Protein AF-A0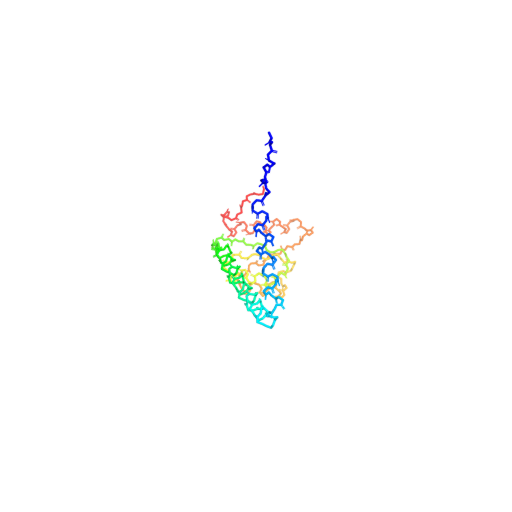A9J6GXZ2-F1 (afdb_monomer)

pLDDT: mean 80.58, std 13.67, range [42.28, 94.88]

Secondary structure (DSSP, 8-state):
-PPP-----HHHHHHHHHHHHHHHHHHHSHHHHHHHHHHHHHHHHHHHHHHHHHHHHHHH------TT-EEEEES--HHHHHHHHHTT-EEEEEES-TTSHHHHHHHHTT-EEEE--TT-HHHHHHHHHHHHHHTTTTT----

Organism: Haemaphysalis longicornis (NCBI:txid44386)

Nearest PDB structures (foldseek):
  5f5l-assembly1_A  TM=8.166E-01  e=3.024E-02  Micromonospora okii
  2exx-assembly1_B  TM=7.841E-01  e=3.024E-02  Homo sapiens
  3dxf-assembly1_A  TM=8.223E-01  e=5.897E-02  Homo sapiens
  2wmd-assembly1_A-2  TM=8.134E-01  e=8.802E-02  Homo sapiens
  3mmz-assembly1_D-2  TM=6.212E-01  e=2.562E-01  Streptomyces avermitilis MA-4680 = NBRC 14893

Foldseek 3Di:
DDDDPPPPDVVVVVVVVVVVVVVVVCVVDVVVVVVVVVVVVVVVVVVVVVVVVVVCCVVVVPPDPLVLAEDEAEDQPLVVQLVVVVVPHQYEYEDCDCPDPSNVSCVVSVHHYAHDDPVDPVSVVVSVVVVCVVSVVPHDDDD

Solvent-accessible surface area (backbone atoms only — not comparable to full-atom values): 8319 Å² total; per-residue (Å²): 138,81,77,80,83,84,79,72,58,66,67,62,54,48,53,52,50,52,52,50,52,51,51,54,55,44,67,76,38,52,72,61,47,50,51,52,48,54,52,50,52,51,52,51,51,52,52,48,53,53,50,50,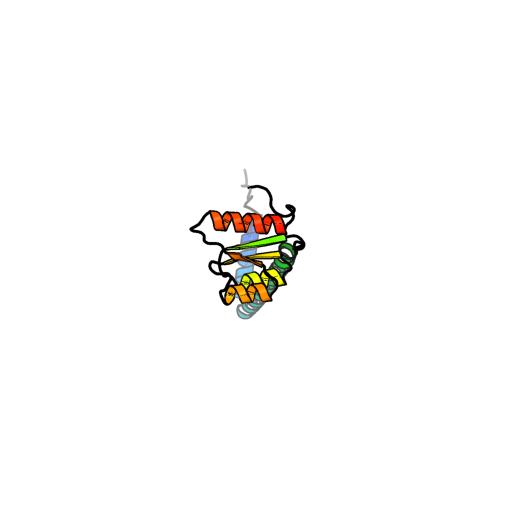52,50,50,47,48,62,69,67,54,67,75,68,81,37,76,88,42,71,48,78,40,84,52,90,48,60,70,56,51,51,52,43,40,75,68,51,34,47,45,36,37,34,28,79,49,58,84,36,71,70,35,47,55,40,41,77,70,76,29,49,63,34,56,34,44,96,89,40,68,66,35,48,50,53,43,49,52,52,51,42,61,76,47,72,62,78,69,61,81,83,131

InterPro domains:
  IPR036291 NAD(P)-binding domain superfamily [SSF51735] (64-136)

Sequence (143 aa):
MDTPKQQANSPMAAFVLISLCTFLITAVIPPLTFAISVVGHLAFSIMIGFSIKRQLAASFGRRLSVTGKAVFITGLGNAMALALRQKGFTVFAGCLDVSSEGARNLMSNGITALHVDYLKHETIVDAYDTIRHKLNGNGMSEP

Structure (mmCIF, N/CA/C/O backbone):
data_AF-A0A9J6GXZ2-F1
#
_entry.id   AF-A0A9J6GXZ2-F1
#
loop_
_atom_site.group_PDB
_atom_site.id
_atom_site.type_symbol
_atom_site.label_atom_id
_atom_site.label_alt_id
_atom_site.label_comp_id
_atom_site.label_asym_id
_atom_site.label_entity_id
_atom_site.label_seq_id
_atom_site.pdbx_PDB_ins_code
_atom_site.Cartn_x
_atom_site.Cartn_y
_atom_site.Cartn_z
_atom_site.occupancy
_atom_site.B_iso_or_equiv
_atom_site.auth_seq_id
_atom_site.auth_comp_id
_atom_site.auth_asym_id
_atom_site.auth_atom_id
_atom_site.pdbx_PDB_model_num
ATOM 1 N N . MET A 1 1 ? -5.912 34.252 -77.121 1.00 42.56 1 MET A N 1
ATOM 2 C CA . MET A 1 1 ? -5.186 33.009 -77.463 1.00 42.56 1 MET A CA 1
ATOM 3 C C . MET A 1 1 ? -4.498 32.589 -76.182 1.00 42.56 1 MET A C 1
ATOM 5 O O . MET A 1 1 ? -3.362 32.958 -75.922 1.00 42.56 1 MET A O 1
ATOM 9 N N . ASP A 1 2 ? -5.304 31.995 -75.309 1.00 42.28 2 ASP A N 1
ATOM 10 C CA . ASP A 1 2 ? -4.999 31.755 -73.906 1.00 42.28 2 ASP A CA 1
ATOM 11 C C . ASP A 1 2 ? -4.219 30.453 -73.762 1.00 42.28 2 ASP A C 1
ATOM 13 O O . ASP A 1 2 ? -4.717 29.374 -74.084 1.00 42.28 2 ASP A O 1
ATOM 17 N N . THR A 1 3 ? -2.983 30.551 -73.285 1.00 46.69 3 THR A N 1
ATOM 18 C CA . THR A 1 3 ? -2.238 29.396 -72.795 1.00 46.69 3 THR A CA 1
ATOM 19 C C . THR A 1 3 ? -2.751 29.046 -71.393 1.00 46.69 3 THR A C 1
ATOM 21 O O . THR A 1 3 ? -2.855 29.928 -70.534 1.00 46.69 3 THR A O 1
ATOM 24 N N . PRO A 1 4 ? -3.123 27.782 -71.124 1.00 48.69 4 PRO A N 1
ATOM 25 C CA . PRO A 1 4 ? -3.693 27.408 -69.840 1.00 48.69 4 PRO A CA 1
ATOM 26 C C . PRO A 1 4 ? -2.647 27.536 -68.730 1.00 48.69 4 PRO A C 1
ATOM 28 O O . PRO A 1 4 ? -1.534 27.019 -68.819 1.00 48.69 4 PRO A O 1
ATOM 31 N N . LYS A 1 5 ? -3.042 28.231 -67.659 1.00 46.38 5 LYS A N 1
ATOM 32 C CA . LYS A 1 5 ? -2.305 28.353 -66.401 1.00 46.38 5 LYS A CA 1
ATOM 33 C C . LYS A 1 5 ? -2.024 26.962 -65.836 1.00 46.38 5 LYS A C 1
ATOM 35 O O . LYS A 1 5 ? -2.898 26.337 -65.240 1.00 46.38 5 LYS A O 1
ATOM 40 N N . GLN A 1 6 ? -0.786 26.501 -65.976 1.00 53.41 6 GLN A N 1
ATOM 41 C CA . GLN A 1 6 ? -0.272 25.317 -65.295 1.00 53.41 6 GLN A CA 1
ATOM 42 C C . GLN A 1 6 ? -0.000 25.652 -63.822 1.00 53.41 6 GLN A C 1
ATOM 44 O O . GLN A 1 6 ? 1.136 25.721 -63.367 1.00 53.41 6 GLN A O 1
ATOM 49 N N . GLN A 1 7 ? -1.071 25.895 -63.068 1.00 53.09 7 GLN A N 1
ATOM 50 C CA . GLN A 1 7 ? -1.042 26.000 -61.613 1.00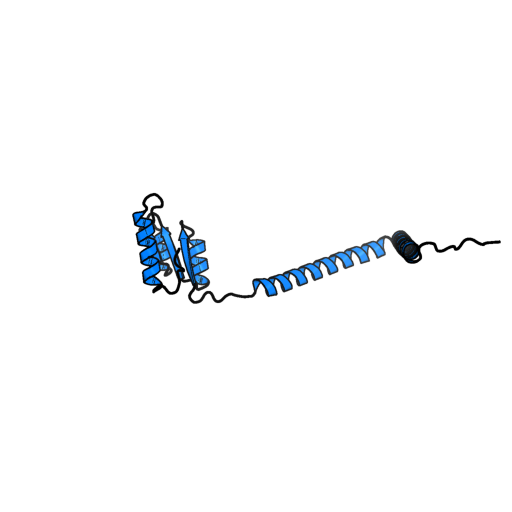 53.09 7 GLN A CA 1
ATOM 51 C C . GLN A 1 7 ? -1.376 24.624 -61.032 1.00 53.09 7 GLN A C 1
ATOM 53 O O . GLN A 1 7 ? -2.445 24.395 -60.476 1.00 53.09 7 GLN A O 1
ATOM 58 N N . ALA A 1 8 ? -0.463 23.676 -61.235 1.00 53.75 8 ALA A N 1
ATOM 59 C CA . ALA A 1 8 ? -0.544 22.344 -60.655 1.00 53.75 8 ALA A CA 1
ATOM 60 C C . ALA A 1 8 ? 0.181 22.345 -59.301 1.00 53.75 8 ALA A C 1
ATOM 62 O O . ALA A 1 8 ? 1.402 22.256 -59.246 1.00 53.75 8 ALA A O 1
ATOM 63 N N . ASN A 1 9 ? -0.584 22.486 -58.218 1.00 59.25 9 ASN A N 1
ATOM 64 C CA . ASN A 1 9 ? -0.322 21.953 -56.874 1.00 59.25 9 ASN A CA 1
ATOM 65 C C . ASN A 1 9 ? 1.163 21.794 -56.469 1.00 59.25 9 ASN A C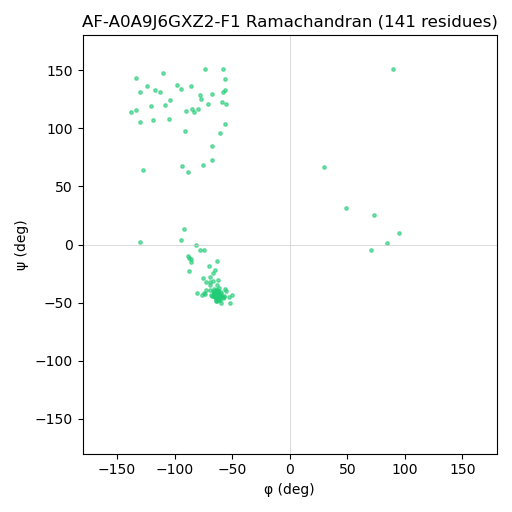 1
ATOM 67 O O . ASN A 1 9 ? 1.636 20.682 -56.221 1.00 59.25 9 ASN A O 1
ATOM 71 N N . SER A 1 10 ? 1.878 22.911 -56.333 1.00 66.75 10 SER A N 1
ATOM 72 C CA . SER A 1 10 ? 3.299 22.983 -55.963 1.00 66.75 10 SER A CA 1
ATOM 73 C C . SER A 1 10 ? 3.698 22.165 -54.718 1.00 66.75 10 SER A C 1
ATOM 75 O O . SER A 1 10 ? 4.716 21.474 -54.782 1.00 66.75 10 SER A O 1
ATOM 77 N N . PRO A 1 11 ? 2.941 22.165 -53.595 1.00 73.25 11 PRO A N 1
ATOM 78 C CA . PRO A 1 11 ? 3.334 21.390 -52.417 1.00 73.25 11 PRO A CA 1
ATOM 79 C C . PRO A 1 11 ? 3.129 19.885 -52.618 1.00 73.25 11 PRO A C 1
ATOM 81 O O . PRO A 1 11 ? 3.988 19.100 -52.236 1.00 73.25 11 PRO A O 1
ATOM 84 N N . MET A 1 12 ? 2.039 19.470 -53.273 1.00 76.06 12 MET A N 1
ATOM 85 C CA . MET A 1 12 ? 1.758 18.049 -53.517 1.00 76.06 12 MET A CA 1
ATOM 86 C C . MET A 1 12 ? 2.799 17.432 -54.453 1.00 76.06 12 MET A C 1
ATOM 88 O O . MET A 1 12 ? 3.296 16.343 -54.180 1.00 76.06 12 MET A O 1
ATOM 92 N N . ALA A 1 13 ? 3.190 18.149 -55.511 1.00 80.81 13 ALA A N 1
ATOM 93 C CA . ALA A 1 13 ? 4.253 17.707 -56.410 1.00 80.81 13 ALA A CA 1
ATOM 94 C C . ALA A 1 13 ? 5.605 17.588 -55.682 1.00 80.81 13 ALA A C 1
ATOM 96 O O . ALA A 1 13 ? 6.319 16.606 -55.876 1.00 80.81 13 ALA A O 1
ATOM 97 N N . ALA A 1 14 ? 5.929 18.535 -54.795 1.00 80.31 14 ALA A N 1
ATOM 98 C CA . ALA A 1 14 ? 7.148 18.484 -53.990 1.00 80.31 14 ALA A CA 1
ATOM 99 C C . ALA A 1 14 ? 7.157 17.293 -53.013 1.00 80.31 14 ALA A C 1
ATOM 101 O O . ALA A 1 14 ? 8.155 16.580 -52.944 1.00 80.31 14 ALA A O 1
ATOM 102 N N . PHE A 1 15 ? 6.052 17.019 -52.309 1.00 83.19 15 PHE A N 1
ATOM 103 C CA . PHE A 1 15 ? 5.948 15.856 -51.416 1.00 83.19 15 PHE A CA 1
ATOM 104 C C . PHE A 1 15 ? 6.092 14.530 -52.169 1.00 83.19 15 PHE A C 1
ATOM 106 O O . PHE A 1 15 ? 6.800 13.636 -51.703 1.00 83.19 15 PHE A O 1
ATOM 113 N N . VAL A 1 16 ? 5.468 14.415 -53.345 1.00 84.38 16 VAL A N 1
ATOM 114 C CA . VAL A 1 16 ? 5.567 13.214 -54.188 1.00 84.38 16 VAL A CA 1
ATOM 115 C C . VAL A 1 16 ? 6.997 13.022 -54.697 1.00 84.38 16 VAL A C 1
ATOM 117 O O . VAL A 1 16 ? 7.519 11.913 -54.618 1.00 84.38 16 VAL A O 1
ATOM 120 N N . LEU A 1 17 ? 7.666 14.090 -55.144 1.00 84.06 17 LEU A N 1
ATOM 121 C CA . LEU A 1 17 ? 9.063 14.030 -55.586 1.00 84.06 17 LEU A CA 1
ATOM 122 C C . LEU A 1 17 ? 10.019 13.672 -54.441 1.00 84.06 17 LEU A C 1
ATOM 124 O O . LEU A 1 17 ? 10.885 12.821 -54.621 1.00 84.06 17 LEU A O 1
ATOM 128 N N . ILE A 1 18 ? 9.844 14.259 -53.254 1.00 84.75 18 ILE A N 1
ATOM 129 C CA . ILE A 1 18 ? 10.664 13.942 -52.073 1.00 84.75 18 ILE A CA 1
ATOM 130 C C . ILE A 1 18 ? 10.460 12.480 -51.657 1.00 84.75 18 ILE A C 1
ATOM 132 O O . ILE A 1 18 ? 11.435 11.771 -51.407 1.00 84.75 18 ILE A O 1
ATOM 136 N N . SER A 1 19 ? 9.214 12.004 -51.626 1.00 80.00 19 SER A N 1
ATOM 137 C CA . SER A 1 19 ? 8.889 10.612 -51.300 1.00 80.00 19 SER A CA 1
ATOM 138 C C . SER A 1 19 ? 9.473 9.628 -52.321 1.00 80.00 19 SER A C 1
ATOM 140 O O . SER A 1 19 ? 10.099 8.646 -51.921 1.00 80.00 19 SER A O 1
ATOM 142 N N . LEU A 1 20 ? 9.363 9.926 -53.621 1.00 85.00 20 LEU A N 1
ATOM 143 C CA . LEU A 1 20 ? 9.917 9.103 -54.699 1.00 85.00 20 LEU A CA 1
ATOM 144 C C . LEU A 1 20 ? 11.451 9.065 -54.660 1.00 85.00 20 LEU A C 1
ATOM 146 O O . LEU A 1 20 ? 12.038 7.989 -54.748 1.00 85.00 20 LEU A O 1
ATOM 150 N N . CYS A 1 21 ? 12.109 10.211 -54.470 1.00 79.50 21 CYS A N 1
ATOM 151 C CA . CYS A 1 21 ? 13.564 10.281 -54.329 1.00 79.50 21 CYS A CA 1
ATOM 152 C C . CYS A 1 21 ? 14.045 9.501 -53.103 1.00 79.50 21 CYS A C 1
ATOM 154 O O . CYS A 1 21 ? 15.021 8.762 -53.191 1.00 79.50 21 CYS A O 1
ATOM 156 N N . THR A 1 22 ? 13.332 9.604 -51.981 1.00 75.56 22 THR A N 1
ATOM 157 C CA . THR A 1 22 ? 13.659 8.849 -50.765 1.00 75.56 22 THR A CA 1
ATOM 158 C C . THR A 1 22 ? 13.516 7.345 -51.012 1.00 75.56 22 THR A C 1
ATOM 160 O O . THR A 1 22 ? 14.423 6.593 -50.669 1.00 75.56 22 THR A O 1
ATOM 163 N N . PHE A 1 23 ? 12.446 6.917 -51.693 1.00 77.44 23 PHE A N 1
ATOM 164 C CA . PHE A 1 23 ? 12.209 5.517 -52.062 1.00 77.44 23 PHE A CA 1
ATOM 165 C C . PHE A 1 23 ? 13.297 4.956 -52.997 1.00 77.44 23 PHE A C 1
ATOM 167 O O . PHE A 1 23 ? 13.820 3.863 -52.769 1.00 77.44 23 PHE A O 1
ATOM 174 N N . LEU A 1 24 ? 13.699 5.721 -54.016 1.00 73.75 24 LEU A N 1
ATOM 175 C CA . LEU A 1 24 ? 14.760 5.327 -54.949 1.00 73.75 24 LEU A CA 1
ATOM 176 C C . LEU A 1 24 ? 16.134 5.253 -54.264 1.00 73.75 24 LEU A C 1
ATOM 178 O O . LEU A 1 24 ? 16.879 4.302 -54.492 1.00 73.75 24 LEU A O 1
ATOM 182 N N . ILE A 1 25 ? 16.450 6.194 -53.368 1.00 70.12 25 ILE A N 1
ATOM 183 C CA . ILE A 1 25 ? 17.687 6.170 -52.571 1.00 70.12 25 ILE A CA 1
ATOM 184 C C . ILE A 1 25 ? 17.700 4.954 -51.627 1.00 70.12 25 ILE A C 1
ATOM 186 O O . ILE A 1 25 ? 18.727 4.282 -51.503 1.00 70.12 25 ILE A O 1
ATOM 190 N N . THR A 1 26 ? 16.559 4.610 -51.016 1.00 64.38 26 THR A N 1
ATOM 191 C CA . THR A 1 26 ? 16.440 3.405 -50.175 1.00 64.38 26 THR A CA 1
ATOM 192 C C . THR A 1 26 ? 16.569 2.100 -50.961 1.00 64.38 26 THR A C 1
ATOM 194 O O . THR A 1 26 ? 17.112 1.130 -50.437 1.00 64.38 26 THR A O 1
ATOM 197 N N . ALA A 1 27 ? 16.142 2.076 -52.226 1.00 66.81 27 ALA A N 1
ATOM 198 C CA . ALA A 1 27 ? 16.221 0.892 -53.080 1.00 66.81 27 ALA A CA 1
ATOM 199 C C . ALA A 1 27 ? 17.645 0.599 -53.597 1.00 66.81 27 ALA A C 1
ATOM 201 O O . ALA A 1 27 ? 17.983 -0.560 -53.826 1.00 66.81 27 ALA A O 1
ATOM 202 N N . VAL A 1 28 ? 18.487 1.627 -53.766 1.00 72.38 28 VAL A N 1
ATOM 203 C CA . VAL A 1 28 ? 19.847 1.496 -54.332 1.00 72.38 28 VAL A CA 1
ATOM 204 C C . VAL A 1 28 ? 20.903 1.161 -53.271 1.00 72.38 28 VAL A C 1
ATOM 206 O O . VAL A 1 28 ? 21.924 0.558 -53.598 1.00 72.38 28 VAL A O 1
ATOM 209 N N . ILE A 1 29 ? 20.655 1.463 -51.987 1.00 70.44 29 ILE A N 1
ATOM 210 C CA . ILE A 1 29 ? 21.578 1.130 -50.883 1.00 70.44 29 ILE A CA 1
ATOM 211 C C . ILE A 1 29 ? 20.846 0.360 -49.759 1.00 70.44 29 ILE A C 1
ATOM 213 O O . ILE A 1 29 ? 20.741 0.855 -48.628 1.00 70.44 29 ILE A O 1
ATOM 217 N N . PRO A 1 30 ? 20.329 -0.859 -50.031 1.00 69.38 30 PRO A N 1
ATOM 218 C CA . PRO A 1 30 ? 19.486 -1.594 -49.086 1.00 69.38 30 PRO A CA 1
ATOM 219 C C . PRO A 1 30 ? 20.128 -1.863 -47.714 1.00 69.38 30 PRO A C 1
ATOM 221 O O . PRO A 1 30 ? 19.468 -1.616 -46.705 1.00 69.38 30 PRO A O 1
ATOM 224 N N . PRO A 1 31 ? 21.400 -2.310 -47.603 1.00 72.31 31 PRO A N 1
ATOM 225 C CA . PRO A 1 31 ? 21.953 -2.649 -46.292 1.00 72.31 31 PRO A CA 1
ATOM 226 C C . PRO A 1 31 ? 22.245 -1.405 -45.439 1.00 72.31 31 PRO A C 1
ATOM 228 O O . PRO A 1 31 ? 22.088 -1.446 -44.220 1.00 72.31 31 PRO A O 1
ATOM 231 N N . LEU A 1 32 ? 22.623 -0.282 -46.062 1.00 75.69 32 LEU A N 1
ATOM 232 C CA . LEU A 1 32 ? 22.953 0.949 -45.340 1.00 75.69 32 LEU A CA 1
ATOM 233 C C . LEU A 1 32 ? 21.693 1.668 -44.847 1.00 75.69 32 LEU A C 1
ATOM 235 O O . LEU A 1 32 ? 21.643 2.103 -43.699 1.00 75.69 32 LEU A O 1
ATOM 239 N N . THR A 1 33 ? 20.657 1.762 -45.684 1.00 72.75 33 THR A N 1
ATOM 240 C CA . THR A 1 33 ? 19.391 2.395 -45.284 1.00 72.75 33 THR A CA 1
ATOM 241 C C . THR A 1 33 ? 18.633 1.562 -44.252 1.00 72.75 33 THR A C 1
ATOM 243 O O . THR A 1 33 ? 18.068 2.131 -43.315 1.00 72.75 33 THR A O 1
ATOM 246 N N . PHE A 1 34 ? 18.711 0.229 -44.335 1.00 80.31 34 PHE A N 1
ATOM 247 C CA . PHE A 1 34 ? 18.208 -0.667 -43.294 1.00 80.31 34 PHE A CA 1
ATOM 248 C C . PHE A 1 34 ? 18.919 -0.436 -41.953 1.00 80.31 34 PHE A C 1
ATOM 250 O O . PHE A 1 34 ? 18.256 -0.247 -40.934 1.00 80.31 34 PHE A O 1
ATOM 257 N N . ALA A 1 35 ? 20.254 -0.358 -41.946 1.00 80.81 35 ALA A N 1
ATOM 258 C CA . ALA A 1 35 ? 21.016 -0.091 -40.726 1.00 80.81 35 ALA A CA 1
ATOM 259 C C . ALA A 1 35 ? 20.664 1.273 -40.100 1.00 80.81 35 ALA A C 1
ATOM 261 O O . ALA A 1 35 ? 20.422 1.355 -38.895 1.00 80.81 35 ALA A O 1
ATOM 262 N N . ILE A 1 36 ? 20.566 2.333 -40.912 1.00 85.75 36 ILE A N 1
ATOM 263 C CA . ILE A 1 36 ? 20.192 3.679 -40.444 1.00 85.75 36 ILE A CA 1
ATOM 264 C C . ILE A 1 36 ? 18.767 3.685 -39.871 1.00 85.75 36 ILE A C 1
ATOM 266 O O . ILE A 1 36 ? 18.530 4.287 -38.823 1.00 85.75 36 ILE A O 1
ATOM 270 N N . SER A 1 37 ? 17.826 2.987 -40.513 1.00 85.38 37 SER A N 1
ATOM 271 C CA . SER A 1 37 ? 16.441 2.878 -40.041 1.00 85.38 37 SER A CA 1
ATOM 272 C C . SER A 1 37 ? 16.348 2.149 -38.697 1.00 85.38 37 SER A C 1
ATOM 274 O O . SER A 1 37 ? 15.695 2.645 -37.777 1.00 85.38 37 SER A O 1
ATOM 276 N N . VAL A 1 38 ? 17.055 1.026 -38.536 1.00 88.88 38 VAL A N 1
ATOM 277 C CA . VAL A 1 38 ? 17.071 0.262 -37.278 1.00 88.88 38 VAL A CA 1
ATOM 278 C C . VAL A 1 38 ? 17.653 1.097 -36.136 1.00 88.88 38 VAL A C 1
ATOM 280 O O . VAL A 1 38 ? 17.053 1.172 -35.061 1.00 88.88 38 VAL A O 1
ATOM 283 N N . VAL A 1 39 ? 18.780 1.777 -36.369 1.00 90.81 39 VAL A N 1
ATOM 284 C CA . VAL A 1 39 ? 19.401 2.656 -35.363 1.00 90.81 39 VAL A CA 1
ATOM 285 C C . VAL A 1 39 ? 18.484 3.835 -35.028 1.00 90.81 39 VAL A C 1
ATOM 287 O O . VAL A 1 39 ? 18.323 4.169 -33.853 1.00 90.81 39 VAL A O 1
ATOM 290 N N . GLY A 1 40 ? 17.829 4.426 -36.031 1.00 89.31 40 GLY A N 1
ATOM 291 C CA . GLY A 1 40 ? 16.874 5.518 -35.849 1.00 89.31 40 GLY A CA 1
ATOM 292 C C . GLY A 1 40 ? 15.664 5.114 -35.006 1.00 89.31 40 GLY A C 1
ATOM 293 O O . GLY A 1 40 ? 15.318 5.816 -34.056 1.00 89.31 40 GLY A O 1
ATOM 294 N N . HIS A 1 41 ? 15.056 3.959 -35.285 1.00 88.69 41 HIS A N 1
ATOM 295 C CA . HIS A 1 41 ? 13.940 3.441 -34.492 1.00 88.69 41 HIS A CA 1
ATOM 296 C C . HIS A 1 41 ? 14.353 3.085 -33.063 1.00 88.69 41 HIS A C 1
ATOM 298 O O . HIS A 1 41 ? 13.599 3.367 -32.128 1.00 88.69 41 HIS A O 1
ATOM 304 N N . LEU A 1 42 ? 15.551 2.526 -32.871 1.00 91.56 42 LEU A N 1
ATOM 305 C CA . LEU A 1 42 ? 16.076 2.232 -31.540 1.00 91.56 42 LEU A CA 1
ATOM 306 C C . LEU A 1 42 ? 16.288 3.523 -30.735 1.00 91.56 42 LEU A C 1
ATOM 308 O O . LEU A 1 42 ? 15.808 3.633 -29.607 1.00 91.56 42 LEU A O 1
ATOM 312 N N . ALA A 1 43 ? 16.937 4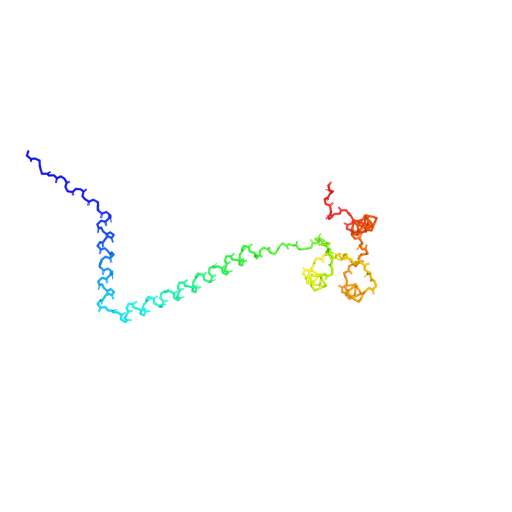.525 -31.331 1.00 92.44 43 ALA A N 1
ATOM 313 C CA . ALA A 1 43 ? 17.162 5.823 -30.700 1.00 92.44 43 ALA A CA 1
ATOM 314 C C . ALA A 1 43 ? 15.841 6.544 -30.384 1.00 92.44 43 ALA A C 1
ATOM 316 O O . ALA A 1 43 ? 15.669 7.072 -29.284 1.00 92.44 43 ALA A O 1
ATOM 317 N N . PHE A 1 44 ? 14.879 6.515 -31.311 1.00 93.62 44 PHE A N 1
ATOM 318 C CA . PHE A 1 44 ? 13.553 7.102 -31.120 1.00 93.62 44 PHE A CA 1
ATOM 319 C C . PHE A 1 44 ? 12.775 6.408 -29.997 1.00 93.62 44 PHE A C 1
ATOM 321 O O . PHE A 1 44 ? 12.212 7.078 -29.132 1.00 93.62 44 PHE A O 1
ATOM 328 N N . SER A 1 45 ? 12.811 5.074 -29.953 1.00 94.06 45 SER A N 1
ATOM 329 C CA . SER A 1 45 ? 12.206 4.275 -28.882 1.00 94.06 45 SER A CA 1
ATOM 330 C C . SER A 1 45 ? 12.802 4.618 -27.512 1.00 94.06 45 SER A C 1
ATOM 332 O O . SER A 1 45 ? 12.064 4.862 -26.555 1.00 94.06 45 SER A O 1
ATOM 334 N N . ILE A 1 46 ? 14.131 4.743 -27.421 1.00 94.69 46 ILE A N 1
ATOM 335 C CA . ILE A 1 46 ? 14.823 5.137 -26.184 1.00 94.69 46 ILE A CA 1
ATOM 336 C C . ILE A 1 46 ? 14.430 6.562 -25.760 1.00 94.69 46 ILE A C 1
ATOM 338 O O . ILE A 1 46 ? 14.103 6.787 -24.593 1.00 94.69 46 ILE A O 1
ATOM 342 N N . MET A 1 47 ? 14.407 7.517 -26.694 1.00 93.56 47 MET A N 1
ATOM 343 C CA . MET A 1 47 ? 14.023 8.912 -26.435 1.00 93.56 47 MET A CA 1
ATOM 344 C C . MET A 1 47 ? 12.572 9.048 -25.969 1.00 93.56 47 MET A C 1
ATOM 346 O O . MET A 1 47 ? 12.292 9.800 -25.027 1.00 93.56 47 MET A O 1
ATOM 350 N N . ILE A 1 48 ? 11.652 8.299 -26.582 1.00 94.88 48 ILE A N 1
ATOM 351 C CA . ILE A 1 48 ? 10.258 8.219 -26.141 1.00 94.88 48 ILE A CA 1
ATOM 352 C C . ILE A 1 48 ? 10.192 7.614 -24.744 1.00 94.88 48 ILE A C 1
ATOM 354 O O . ILE A 1 48 ? 9.567 8.202 -23.864 1.00 94.88 48 ILE A O 1
ATOM 358 N N . GLY A 1 49 ? 10.866 6.488 -24.504 1.00 92.00 49 GLY A N 1
ATOM 359 C CA . GLY A 1 49 ? 10.888 5.841 -23.194 1.00 92.00 49 GLY A CA 1
ATOM 360 C C . GLY A 1 49 ? 11.394 6.778 -22.094 1.00 92.00 49 GLY A C 1
ATOM 361 O O . GLY A 1 49 ? 10.779 6.882 -21.031 1.00 92.00 49 GLY A O 1
ATOM 362 N N . PHE A 1 50 ? 12.468 7.525 -22.363 1.00 92.12 50 PHE A N 1
ATOM 363 C CA . PHE A 1 50 ? 13.001 8.527 -21.441 1.00 92.12 50 PHE A CA 1
ATOM 364 C C . PHE A 1 50 ? 12.021 9.684 -21.213 1.00 92.12 50 PHE A C 1
ATOM 366 O O . PHE A 1 50 ? 11.785 10.081 -20.071 1.00 92.12 50 PHE A O 1
ATOM 373 N N . SER A 1 51 ? 11.400 10.188 -22.281 1.00 88.25 51 SER A N 1
ATOM 374 C CA . SER A 1 51 ? 10.417 11.272 -22.205 1.00 88.25 51 SER A CA 1
ATOM 375 C C . SER A 1 51 ? 9.174 10.860 -21.418 1.00 88.25 51 SER A C 1
ATOM 377 O O . SER A 1 51 ? 8.737 11.613 -20.551 1.00 88.25 51 SER A O 1
ATOM 379 N N . ILE A 1 52 ? 8.655 9.648 -21.641 1.00 90.88 52 ILE A N 1
ATOM 380 C CA . ILE A 1 52 ? 7.528 9.081 -20.891 1.00 90.88 52 ILE A CA 1
ATOM 381 C C . ILE A 1 52 ? 7.903 8.926 -19.417 1.00 90.88 52 ILE A C 1
ATOM 383 O O . ILE A 1 52 ? 7.153 9.382 -18.559 1.00 90.88 52 ILE A O 1
ATOM 387 N N . LYS A 1 53 ? 9.073 8.355 -19.093 1.00 86.75 53 LYS A N 1
ATOM 388 C CA . LYS A 1 53 ? 9.525 8.239 -17.695 1.00 86.75 53 LYS A CA 1
ATOM 389 C C . LYS A 1 53 ? 9.649 9.601 -17.021 1.00 86.75 53 LYS A C 1
ATOM 391 O O . LYS A 1 53 ? 9.219 9.749 -15.881 1.00 86.75 53 LYS A O 1
ATOM 396 N N . ARG A 1 54 ? 10.200 10.595 -17.718 1.00 85.56 54 ARG A N 1
ATOM 397 C CA . ARG A 1 54 ? 10.363 11.958 -17.201 1.00 85.56 54 ARG A CA 1
ATOM 398 C C . ARG A 1 54 ? 9.018 12.650 -16.982 1.00 85.56 54 ARG A C 1
ATOM 400 O O . ARG A 1 54 ? 8.823 13.260 -15.937 1.00 85.56 54 ARG A O 1
ATOM 407 N N . GLN A 1 55 ? 8.094 12.530 -17.933 1.00 83.62 55 GLN A N 1
ATOM 408 C CA . GLN A 1 55 ? 6.735 13.073 -17.838 1.00 83.62 55 GLN A CA 1
ATOM 409 C C . GLN A 1 55 ? 5.938 12.388 -16.724 1.00 83.62 55 GLN A C 1
ATOM 411 O O . GLN A 1 55 ? 5.332 13.064 -15.901 1.00 83.62 55 GLN A O 1
ATOM 416 N N . LEU A 1 56 ? 5.995 11.056 -16.629 1.00 79.69 56 LEU A N 1
ATOM 417 C CA . LEU A 1 56 ? 5.375 10.299 -15.540 1.00 79.69 56 LEU A CA 1
ATOM 418 C C . LEU A 1 56 ? 5.970 10.697 -14.191 1.00 79.69 56 LEU A C 1
ATOM 420 O O . LEU A 1 56 ? 5.222 10.968 -13.262 1.00 79.69 56 LEU A O 1
ATOM 424 N N . ALA A 1 57 ? 7.294 10.804 -14.081 1.00 77.06 57 ALA A N 1
ATOM 425 C CA . ALA A 1 57 ? 7.942 11.257 -12.856 1.00 77.06 57 ALA A CA 1
ATOM 426 C C . ALA A 1 57 ? 7.565 12.702 -12.496 1.00 77.06 57 ALA A C 1
ATOM 428 O O . ALA A 1 57 ? 7.426 13.003 -11.319 1.00 77.06 57 ALA A O 1
ATOM 429 N N . ALA A 1 58 ? 7.358 13.589 -13.470 1.00 76.19 58 ALA A N 1
ATOM 430 C CA . ALA A 1 58 ? 6.935 14.965 -13.213 1.00 76.19 58 ALA A CA 1
ATOM 431 C C . ALA A 1 58 ? 5.451 15.062 -12.807 1.00 76.19 58 ALA A C 1
ATOM 433 O O . ALA A 1 58 ? 5.115 15.783 -11.867 1.00 76.19 58 ALA A O 1
ATOM 434 N N . SER A 1 59 ? 4.569 14.312 -13.473 1.00 69.31 59 SER A N 1
ATOM 435 C CA . SER A 1 59 ? 3.119 14.352 -13.244 1.00 69.31 59 SER A CA 1
ATOM 436 C C . SER A 1 59 ? 2.682 13.524 -12.031 1.00 69.31 59 SER A C 1
ATOM 438 O O . SER A 1 59 ? 1.877 13.994 -11.231 1.00 69.31 59 SER A O 1
ATOM 440 N N . PHE A 1 60 ? 3.243 12.327 -11.836 1.00 61.91 60 PHE A N 1
ATOM 441 C CA . PHE A 1 60 ? 2.997 11.484 -10.655 1.00 61.91 60 PHE A CA 1
ATOM 442 C C . PHE A 1 60 ? 3.951 11.779 -9.487 1.00 61.91 60 PHE A C 1
ATOM 444 O O . PHE A 1 60 ? 3.736 11.292 -8.378 1.00 61.91 60 PHE A O 1
ATOM 451 N N . GLY A 1 61 ? 4.998 12.583 -9.696 1.00 56.59 61 GLY A N 1
ATOM 452 C CA . GLY A 1 61 ? 5.977 12.928 -8.660 1.00 56.59 61 GLY A CA 1
ATOM 453 C C . GLY A 1 61 ? 5.523 13.989 -7.668 1.00 56.59 61 GLY A C 1
ATOM 454 O O . GLY A 1 61 ? 6.241 14.232 -6.695 1.00 56.59 61 GLY A O 1
ATOM 455 N N . ARG A 1 62 ? 4.336 14.592 -7.842 1.00 59.03 62 ARG A N 1
ATOM 456 C CA . ARG A 1 62 ? 3.700 15.342 -6.751 1.00 59.03 62 ARG A CA 1
ATOM 457 C C . ARG A 1 62 ? 3.294 14.352 -5.669 1.00 59.03 62 ARG A C 1
ATOM 459 O O . ARG A 1 62 ? 2.157 13.890 -5.613 1.00 59.03 62 ARG A O 1
ATOM 466 N N . ARG A 1 63 ? 4.247 14.030 -4.793 1.00 63.34 63 ARG A N 1
ATOM 467 C CA . ARG A 1 63 ? 3.980 13.380 -3.516 1.00 63.34 63 ARG A CA 1
ATOM 468 C C . ARG A 1 63 ? 3.077 14.319 -2.733 1.00 63.34 63 ARG A C 1
ATOM 470 O O . ARG A 1 63 ? 3.539 15.284 -2.131 1.00 63.34 63 ARG A O 1
ATOM 477 N N . LEU A 1 64 ? 1.775 14.068 -2.805 1.00 67.31 64 LEU A N 1
ATOM 478 C CA . LEU A 1 64 ? 0.826 14.719 -1.922 1.00 67.31 64 LEU A CA 1
ATOM 479 C C . LEU A 1 64 ? 1.265 14.414 -0.495 1.00 67.31 64 LEU A C 1
ATOM 481 O O . LEU A 1 64 ? 1.556 13.259 -0.177 1.00 67.31 64 LEU A O 1
ATOM 485 N N . SER A 1 65 ? 1.305 15.443 0.350 1.00 70.94 65 SER A N 1
ATOM 486 C CA . SER A 1 65 ? 1.508 15.223 1.775 1.00 70.94 65 SER A CA 1
ATOM 487 C C . SER A 1 65 ? 0.427 14.260 2.265 1.00 70.94 65 SER A C 1
ATOM 489 O O . SER A 1 65 ? -0.775 14.480 2.073 1.00 70.94 65 SER A O 1
ATOM 491 N N . VAL A 1 66 ? 0.884 13.135 2.799 1.00 78.44 66 VAL A N 1
ATOM 492 C CA . VAL A 1 66 ? 0.068 12.103 3.449 1.00 78.44 66 VAL A CA 1
ATOM 493 C C . VAL A 1 66 ? -0.154 12.427 4.925 1.00 78.44 66 VAL A C 1
ATOM 495 O O . VAL A 1 66 ? -1.028 11.844 5.558 1.00 78.44 66 VAL A O 1
ATOM 498 N N . THR A 1 67 ? 0.595 13.398 5.457 1.00 74.88 67 THR A N 1
ATOM 499 C CA . THR A 1 67 ? 0.473 13.886 6.828 1.00 74.88 67 THR A CA 1
ATOM 500 C C . THR A 1 67 ? -0.940 14.407 7.071 1.00 74.88 67 THR A C 1
ATOM 502 O O . THR A 1 67 ? -1.415 15.285 6.353 1.00 74.88 67 THR A O 1
ATOM 505 N N . GLY A 1 68 ? -1.611 13.846 8.078 1.00 76.62 68 GLY A N 1
ATOM 506 C CA . GLY A 1 68 ? -2.986 14.200 8.440 1.00 76.62 68 GLY A CA 1
ATOM 507 C C . GLY A 1 68 ? -4.072 13.480 7.635 1.00 76.62 68 GLY A C 1
ATOM 508 O O . GLY A 1 68 ? -5.249 13.723 7.876 1.00 76.62 68 GLY A O 1
ATOM 509 N N . LYS A 1 69 ? -3.717 12.580 6.708 1.00 85.50 69 LYS A N 1
ATOM 510 C CA . LYS A 1 69 ? -4.698 11.771 5.973 1.00 85.50 69 LYS A CA 1
ATOM 511 C C . LYS A 1 69 ? -4.909 10.425 6.651 1.00 85.50 69 LYS A C 1
ATOM 513 O O . LYS A 1 69 ? -3.952 9.726 6.997 1.00 85.50 69 LYS A O 1
ATOM 518 N N . ALA A 1 70 ? -6.175 10.052 6.788 1.00 89.88 70 ALA A N 1
ATOM 519 C CA . ALA A 1 70 ? -6.587 8.759 7.303 1.00 89.88 70 ALA A CA 1
ATOM 520 C C . ALA A 1 70 ? -7.202 7.899 6.196 1.00 89.88 70 ALA A C 1
ATOM 522 O O . ALA A 1 70 ? -7.819 8.419 5.269 1.00 89.88 70 ALA A O 1
ATOM 523 N N . VAL A 1 71 ? -7.021 6.584 6.293 1.00 90.50 71 VAL A N 1
ATOM 524 C CA . VAL A 1 71 ? -7.625 5.606 5.384 1.00 90.50 71 VAL A CA 1
ATOM 525 C C . VAL A 1 71 ? -8.285 4.519 6.216 1.00 90.50 71 VAL A C 1
ATOM 527 O O . VAL A 1 71 ? -7.661 3.964 7.122 1.00 90.50 71 VAL A O 1
ATOM 530 N N . PHE A 1 72 ? -9.535 4.211 5.886 1.00 91.56 72 PHE A N 1
ATOM 531 C CA . PHE A 1 72 ? -10.257 3.065 6.416 1.00 91.56 72 PHE A CA 1
ATOM 532 C C . PHE A 1 72 ? -10.309 1.968 5.351 1.00 91.56 72 PHE A C 1
ATOM 534 O O . PHE A 1 72 ? -10.719 2.220 4.219 1.00 91.56 72 PHE A O 1
ATOM 541 N N . ILE A 1 73 ? -9.840 0.772 5.696 1.00 90.19 73 ILE A N 1
ATOM 542 C CA . ILE A 1 73 ? -9.754 -0.370 4.784 1.00 90.19 73 ILE A CA 1
ATOM 543 C C . ILE A 1 73 ? -10.817 -1.384 5.188 1.00 90.19 73 ILE A C 1
ATOM 545 O O . ILE A 1 73 ? -10.799 -1.894 6.309 1.00 90.19 73 ILE A O 1
ATOM 549 N N . THR A 1 74 ? -11.722 -1.684 4.263 1.00 83.38 74 THR A N 1
ATOM 550 C CA . THR A 1 74 ? -12.762 -2.699 4.418 1.00 83.38 74 THR A CA 1
ATOM 551 C C . THR A 1 74 ? -12.247 -4.051 3.917 1.00 83.38 74 THR A C 1
ATOM 553 O O . THR A 1 74 ? -11.948 -4.224 2.738 1.00 83.38 74 THR A O 1
ATOM 556 N N . GLY A 1 75 ? -12.110 -5.025 4.824 1.00 67.81 75 GLY A N 1
ATOM 557 C CA . GLY A 1 75 ? -11.610 -6.367 4.501 1.00 67.81 75 GLY A CA 1
ATOM 558 C C . GLY A 1 75 ? -10.085 -6.504 4.628 1.00 67.81 75 GLY A C 1
ATOM 559 O O . GLY A 1 75 ? -9.334 -5.539 4.497 1.00 67.81 75 GLY A O 1
ATOM 560 N N . LEU A 1 76 ? -9.624 -7.723 4.937 1.00 62.41 76 LEU A N 1
ATOM 561 C CA . LEU A 1 76 ? -8.241 -8.071 5.308 1.00 62.41 76 LEU A CA 1
ATOM 562 C C . LEU A 1 76 ? -7.226 -7.904 4.157 1.00 62.41 76 LEU A C 1
ATOM 564 O O . LEU A 1 76 ? -6.670 -8.867 3.635 1.00 62.41 76 LEU A O 1
ATOM 568 N N . GLY A 1 77 ? -6.904 -6.663 3.806 1.00 67.75 77 GLY A N 1
ATOM 569 C CA . GLY A 1 77 ? -5.735 -6.306 3.007 1.00 67.75 77 GLY A CA 1
ATOM 570 C C . GLY A 1 77 ? -4.506 -6.074 3.886 1.00 67.75 77 GLY A C 1
ATOM 571 O O . GLY A 1 77 ? -4.000 -4.95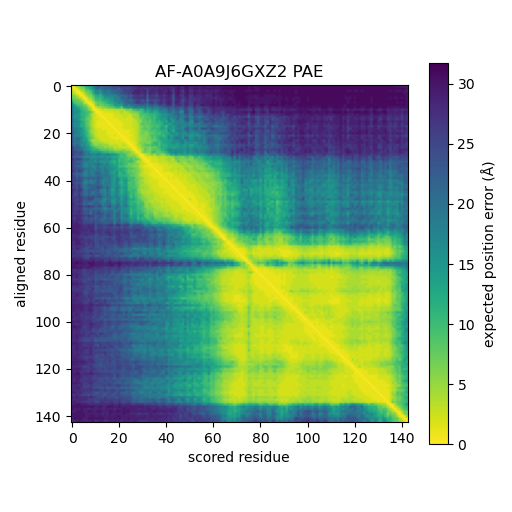7 3.905 1.00 67.75 77 GLY A O 1
ATOM 572 N N . ASN A 1 78 ? -4.025 -7.087 4.627 1.00 81.69 78 ASN A N 1
ATOM 573 C CA . ASN A 1 78 ? -2.928 -6.920 5.603 1.00 81.69 78 ASN A CA 1
ATOM 574 C C . ASN A 1 78 ? -1.699 -6.220 4.985 1.00 81.69 78 ASN A C 1
ATOM 576 O O . ASN A 1 78 ? -1.240 -5.188 5.467 1.00 81.69 78 ASN A O 1
ATOM 580 N N . ALA A 1 79 ? -1.240 -6.712 3.832 1.00 86.81 79 ALA A N 1
ATOM 581 C CA . ALA A 1 79 ? -0.123 -6.112 3.104 1.00 86.81 79 ALA A CA 1
ATOM 582 C C . ALA A 1 79 ? -0.402 -4.662 2.659 1.00 86.81 79 ALA A C 1
ATOM 584 O O . ALA A 1 79 ? 0.487 -3.815 2.719 1.00 86.81 79 ALA A O 1
ATOM 585 N N . MET A 1 80 ? -1.636 -4.353 2.249 1.00 88.38 80 MET A N 1
ATOM 586 C CA . MET A 1 80 ? -2.032 -3.002 1.840 1.00 88.38 80 MET A CA 1
ATOM 587 C C . MET A 1 80 ? -2.053 -2.040 3.031 1.00 88.38 80 MET A C 1
ATOM 589 O O . MET A 1 80 ? -1.541 -0.926 2.929 1.00 88.38 80 MET A O 1
ATOM 593 N N . ALA A 1 81 ? -2.601 -2.475 4.163 1.00 90.88 81 ALA A N 1
ATOM 594 C CA . ALA A 1 81 ? -2.654 -1.688 5.386 1.00 90.88 81 ALA A CA 1
ATOM 595 C C . ALA A 1 81 ? -1.241 -1.366 5.897 1.00 90.88 81 ALA A C 1
ATOM 597 O O . ALA A 1 81 ? -0.945 -0.212 6.212 1.00 90.88 81 ALA A O 1
ATOM 598 N N . LEU A 1 82 ? -0.340 -2.353 5.874 1.00 91.00 82 LEU A N 1
ATOM 599 C CA . LEU A 1 82 ? 1.073 -2.170 6.209 1.00 91.00 82 LEU A CA 1
ATOM 600 C C . LEU A 1 82 ? 1.772 -1.213 5.236 1.00 91.00 82 LEU A C 1
ATOM 602 O O . LEU A 1 82 ? 2.454 -0.286 5.671 1.00 91.00 82 LEU A O 1
ATOM 606 N N . ALA A 1 83 ? 1.563 -1.377 3.928 1.00 89.94 83 ALA A N 1
ATOM 607 C CA . ALA A 1 83 ? 2.156 -0.500 2.922 1.00 89.94 83 ALA A CA 1
ATOM 608 C C . ALA A 1 83 ? 1.680 0.957 3.067 1.00 89.94 83 ALA A C 1
ATOM 610 O O . ALA A 1 83 ? 2.474 1.889 2.932 1.00 89.94 83 ALA A O 1
ATOM 611 N N . LEU A 1 84 ? 0.398 1.179 3.370 1.00 89.75 84 LEU A N 1
ATOM 612 C CA . LEU A 1 84 ? -0.146 2.516 3.621 1.00 89.75 84 LEU A CA 1
ATOM 613 C C . LEU A 1 84 ? 0.389 3.107 4.926 1.00 89.75 84 LEU A C 1
ATOM 615 O O . LEU A 1 84 ? 0.751 4.285 4.961 1.00 89.75 84 LEU A O 1
ATOM 619 N N . ARG A 1 85 ? 0.528 2.289 5.972 1.00 89.81 85 ARG A N 1
ATOM 620 C CA . ARG A 1 85 ? 1.128 2.727 7.232 1.00 89.81 85 ARG A CA 1
ATOM 621 C C . ARG A 1 85 ? 2.579 3.168 7.040 1.00 89.81 85 ARG A C 1
ATOM 623 O O . ARG A 1 85 ? 2.942 4.250 7.492 1.00 89.81 85 ARG A O 1
ATOM 630 N N . GLN A 1 86 ? 3.377 2.395 6.300 1.00 89.56 86 GLN A N 1
ATOM 631 C CA . GLN A 1 86 ? 4.764 2.740 5.951 1.00 89.56 86 GLN A CA 1
ATOM 632 C C . GLN A 1 86 ? 4.866 4.017 5.109 1.00 89.56 86 GLN A C 1
ATOM 634 O O . GLN A 1 86 ? 5.840 4.758 5.216 1.00 89.56 86 GLN A O 1
ATOM 639 N N . LYS A 1 87 ? 3.847 4.309 4.295 1.00 87.56 87 LYS A N 1
ATOM 640 C CA . LYS A 1 87 ? 3.753 5.569 3.549 1.00 87.56 87 LYS A CA 1
ATOM 641 C C . LYS A 1 87 ? 3.366 6.770 4.417 1.00 87.56 87 LYS A C 1
ATOM 643 O O . LYS A 1 87 ? 3.367 7.872 3.888 1.00 87.56 87 LYS A O 1
ATOM 648 N N . GLY A 1 88 ? 3.067 6.587 5.705 1.00 87.75 88 GLY A N 1
ATOM 649 C CA . GLY A 1 88 ? 2.768 7.668 6.650 1.00 87.75 88 GLY A CA 1
ATOM 650 C C . GLY A 1 88 ? 1.282 7.980 6.828 1.00 87.75 88 GLY A C 1
ATOM 651 O O . GLY A 1 88 ? 0.951 8.976 7.465 1.00 87.75 88 GLY A O 1
ATOM 652 N N . PHE A 1 89 ? 0.381 7.148 6.297 1.00 89.88 89 PHE A N 1
ATOM 653 C CA . PHE A 1 89 ? -1.052 7.298 6.552 1.00 89.88 89 PHE A CA 1
ATOM 654 C C . PHE A 1 89 ? -1.420 6.849 7.974 1.00 89.88 89 PHE A C 1
ATOM 656 O O . PHE A 1 89 ? -0.815 5.931 8.550 1.00 89.88 89 PHE A O 1
ATOM 663 N N . THR A 1 90 ? -2.473 7.454 8.521 1.00 91.31 90 THR A N 1
ATOM 664 C CA . THR A 1 90 ? -3.206 6.880 9.656 1.00 91.31 90 THR A CA 1
ATOM 665 C C . THR A 1 90 ? -4.149 5.815 9.109 1.00 91.31 90 THR A C 1
ATOM 667 O O . THR A 1 90 ? -5.025 6.123 8.306 1.00 91.31 90 THR A O 1
ATOM 670 N N . VAL A 1 91 ? -3.955 4.554 9.492 1.00 92.06 91 VAL A N 1
ATOM 671 C CA . VAL A 1 91 ? -4.706 3.429 8.919 1.00 92.06 91 VAL A CA 1
ATOM 672 C C . VAL A 1 91 ? -5.630 2.817 9.967 1.00 92.06 91 VAL A C 1
ATOM 674 O O . VAL A 1 91 ? -5.201 2.494 11.079 1.00 92.06 91 VAL A O 1
ATOM 677 N N . PHE A 1 92 ? -6.884 2.630 9.572 1.00 92.44 92 PHE A N 1
ATOM 678 C CA . PHE A 1 92 ? -7.911 1.891 10.294 1.00 92.44 92 PHE A CA 1
ATOM 679 C C . PHE A 1 92 ? -8.322 0.688 9.445 1.00 92.44 92 PHE A C 1
ATOM 681 O O . PHE A 1 92 ? -8.541 0.832 8.242 1.00 92.44 92 PHE A O 1
ATOM 688 N N . ALA A 1 93 ? -8.410 -0.495 10.038 1.00 92.50 93 ALA A N 1
ATOM 689 C CA . ALA A 1 93 ? -8.735 -1.723 9.321 1.00 92.50 93 ALA A CA 1
ATOM 690 C C . ALA A 1 93 ? -10.002 -2.353 9.900 1.00 92.50 93 ALA A C 1
ATOM 692 O O . ALA A 1 93 ? -10.027 -2.714 11.074 1.00 92.50 93 ALA A O 1
ATOM 693 N N . GLY A 1 94 ? -11.040 -2.495 9.079 1.00 91.25 94 GLY A N 1
ATOM 694 C CA . GLY A 1 94 ? -12.237 -3.253 9.423 1.00 91.25 94 GLY A CA 1
ATOM 695 C C . GLY A 1 94 ? -11.973 -4.751 9.299 1.00 91.25 94 GLY A C 1
ATOM 696 O O . GLY A 1 94 ? -11.541 -5.231 8.246 1.00 91.25 94 GLY A O 1
ATOM 697 N N . CYS A 1 95 ? -12.235 -5.495 10.366 1.00 89.56 95 CYS A N 1
ATOM 698 C CA . CYS A 1 95 ? -12.060 -6.941 10.428 1.00 89.56 95 CYS A CA 1
ATOM 699 C C . CYS A 1 95 ? -13.286 -7.605 11.058 1.00 89.56 95 CYS A C 1
ATOM 701 O O . CYS A 1 95 ? -13.874 -7.076 11.996 1.00 89.56 95 CYS A O 1
ATOM 703 N N . LEU A 1 96 ? -13.658 -8.782 10.550 1.00 89.12 96 LEU A N 1
ATOM 704 C CA . LEU A 1 96 ? -14.772 -9.542 11.116 1.00 89.12 96 LEU A CA 1
ATOM 705 C C . LEU A 1 96 ? -14.420 -10.097 12.502 1.00 89.12 96 LEU A C 1
ATOM 707 O O . LEU A 1 96 ? -15.274 -10.178 13.368 1.00 89.12 96 LEU A O 1
ATOM 711 N N . ASP A 1 97 ? -13.151 -10.427 12.737 1.00 88.19 97 ASP A N 1
ATOM 712 C CA . ASP A 1 97 ? -12.649 -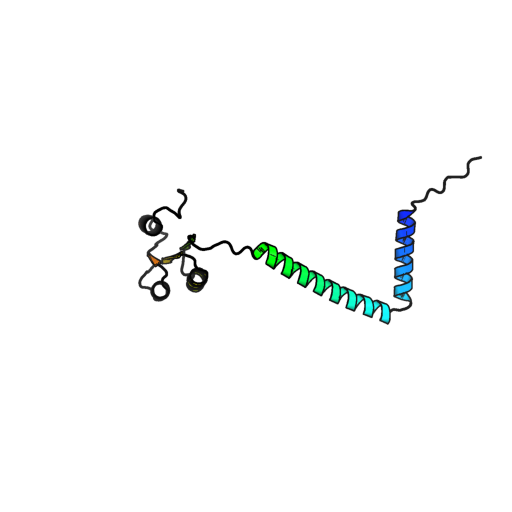10.833 14.048 1.00 88.19 97 ASP A CA 1
ATOM 713 C C . ASP A 1 97 ? -11.339 -10.102 14.366 1.00 88.19 97 ASP A C 1
ATOM 715 O O . ASP A 1 97 ? -10.312 -10.299 13.706 1.00 88.19 97 ASP A O 1
ATOM 719 N N . VAL A 1 98 ? -11.384 -9.267 15.404 1.00 88.06 98 VAL A N 1
ATOM 720 C CA . VAL A 1 98 ? -10.237 -8.510 15.934 1.00 88.06 98 VAL A CA 1
ATOM 721 C C . VAL A 1 98 ? -9.209 -9.403 16.634 1.00 88.06 98 VAL A C 1
ATOM 723 O O . VAL A 1 98 ? -8.056 -9.001 16.798 1.00 88.06 98 VAL A O 1
ATOM 726 N N . SER A 1 99 ? -9.599 -10.620 17.015 1.00 89.00 99 SER A N 1
ATOM 727 C CA . SER A 1 99 ? -8.729 -11.610 17.661 1.00 89.00 99 SER A CA 1
ATOM 728 C C . SER A 1 99 ? -7.968 -12.471 16.655 1.00 89.00 99 SER A C 1
ATOM 730 O O . SER A 1 99 ? -7.026 -13.174 17.033 1.00 89.00 99 SER A O 1
ATOM 732 N N . SER A 1 100 ? -8.343 -12.400 15.375 1.00 88.88 100 SER A N 1
ATOM 733 C CA . SER A 1 100 ? -7.680 -13.134 14.302 1.00 88.88 100 SER A CA 1
ATOM 734 C C . SER A 1 100 ? -6.188 -12.796 14.218 1.00 88.88 100 SER A C 1
ATOM 736 O O . SER A 1 100 ? -5.745 -11.687 14.533 1.00 88.88 100 SER A O 1
ATOM 738 N N . GLU A 1 101 ? -5.385 -13.750 13.743 1.00 89.06 101 GLU A N 1
ATOM 739 C CA . GLU A 1 101 ? -3.940 -13.566 13.563 1.00 89.06 101 GLU A CA 1
ATOM 740 C C . GLU A 1 101 ? -3.619 -12.348 12.678 1.00 89.06 101 GLU A C 1
ATOM 742 O O . GLU A 1 101 ? -2.731 -11.554 12.995 1.00 89.06 101 GLU A O 1
ATOM 747 N N . GLY A 1 102 ? -4.402 -12.146 11.614 1.00 86.19 102 GLY A N 1
ATOM 748 C CA . GLY A 1 102 ? -4.274 -10.990 10.728 1.00 86.19 102 GLY A CA 1
ATOM 749 C C . GLY A 1 102 ? -4.516 -9.660 11.447 1.00 86.19 102 GLY A C 1
ATOM 750 O O . GLY A 1 102 ? -3.718 -8.735 11.300 1.00 86.19 102 GLY A O 1
ATOM 751 N N . ALA A 1 103 ? -5.570 -9.565 12.263 1.00 88.62 103 ALA A N 1
ATOM 752 C CA . ALA A 1 103 ? -5.861 -8.359 13.038 1.00 88.62 103 ALA A CA 1
ATOM 753 C C . ALA A 1 103 ? -4.784 -8.084 14.100 1.00 88.62 103 ALA A C 1
ATOM 755 O O . ALA A 1 103 ? -4.341 -6.944 14.250 1.00 88.62 103 ALA A O 1
ATOM 756 N N . ARG A 1 104 ? -4.288 -9.124 14.780 1.00 91.00 104 ARG A N 1
ATOM 757 C CA . ARG A 1 104 ? -3.184 -8.996 15.746 1.00 91.00 104 ARG A CA 1
ATOM 758 C C . ARG A 1 104 ? -1.903 -8.480 15.100 1.00 91.00 104 ARG A C 1
ATOM 760 O O . ARG A 1 104 ? -1.266 -7.589 15.659 1.00 91.00 104 ARG A O 1
ATOM 767 N N . ASN A 1 105 ? -1.562 -8.986 13.916 1.00 90.56 105 ASN A N 1
ATOM 768 C CA . ASN A 1 105 ? -0.404 -8.520 13.158 1.00 90.56 105 ASN A CA 1
ATOM 769 C C . ASN A 1 105 ? -0.554 -7.045 12.734 1.00 90.56 105 ASN A C 1
ATOM 771 O O . ASN A 1 105 ? 0.392 -6.262 12.808 1.00 90.56 105 ASN A O 1
ATOM 775 N N . LEU A 1 106 ? -1.756 -6.616 12.344 1.00 89.94 106 LEU A N 1
ATOM 776 C CA . LEU A 1 106 ? -2.020 -5.203 12.057 1.00 89.94 106 LEU A CA 1
ATOM 777 C C . LEU A 1 106 ? -1.819 -4.329 13.302 1.00 89.94 106 LEU A C 1
ATOM 779 O O . LEU A 1 106 ? -1.118 -3.315 13.243 1.00 89.94 106 LEU A O 1
ATOM 783 N N . MET A 1 107 ? -2.368 -4.754 14.440 1.00 90.56 107 MET A N 1
ATOM 784 C CA . MET A 1 107 ? -2.246 -4.025 15.703 1.00 90.56 107 MET A CA 1
ATOM 785 C C . MET A 1 107 ? -0.796 -3.910 16.181 1.00 90.56 107 MET A C 1
ATOM 787 O O . MET A 1 107 ? -0.384 -2.826 16.597 1.00 90.56 107 MET A O 1
ATOM 791 N N . SER A 1 108 ? 0.019 -4.962 16.044 1.00 91.88 108 SER A N 1
ATOM 792 C CA . SER A 1 108 ? 1.449 -4.897 16.388 1.00 91.88 108 SER A CA 1
ATOM 793 C C . SER A 1 108 ? 2.245 -3.929 15.506 1.00 91.88 108 SER A C 1
ATOM 795 O O . SER A 1 108 ? 3.284 -3.433 15.928 1.00 91.88 108 SER A O 1
ATOM 797 N N . ASN A 1 109 ? 1.747 -3.614 14.307 1.00 90.38 109 ASN A N 1
ATOM 798 C CA . ASN A 1 109 ? 2.335 -2.626 13.398 1.00 9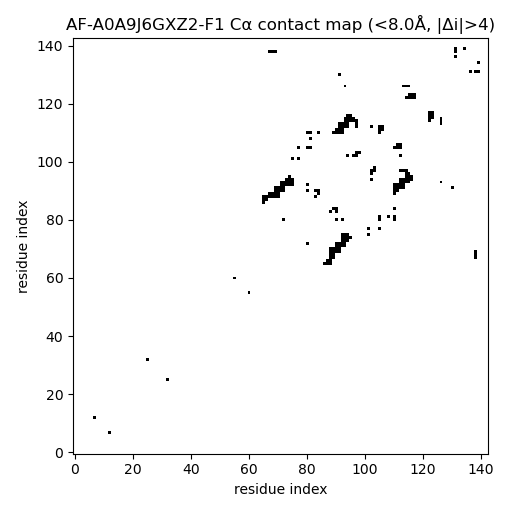0.38 109 ASN A CA 1
ATOM 799 C C . ASN A 1 109 ? 1.746 -1.208 13.582 1.00 90.38 109 ASN A C 1
ATOM 801 O O . ASN A 1 109 ? 1.948 -0.323 12.743 1.00 90.38 109 ASN A O 1
ATOM 805 N N . GLY A 1 110 ? 1.016 -0.967 14.678 1.00 88.38 110 GLY A N 1
ATOM 806 C CA . GLY A 1 110 ? 0.459 0.345 15.014 1.00 88.38 110 GLY A CA 1
ATOM 807 C C . GLY A 1 110 ? -0.729 0.758 14.140 1.00 88.38 110 GLY A C 1
ATOM 808 O O . GLY A 1 110 ? -0.961 1.955 13.951 1.00 88.38 110 GLY A O 1
ATOM 809 N N . ILE A 1 111 ? -1.452 -0.214 13.579 1.00 91.75 111 ILE A N 1
ATOM 810 C CA . ILE A 1 111 ? -2.699 -0.016 12.830 1.00 91.75 111 ILE A CA 1
ATOM 811 C C . ILE A 1 111 ? -3.872 -0.301 13.773 1.00 91.75 111 ILE A C 1
ATOM 813 O O . ILE A 1 111 ? -3.845 -1.265 14.532 1.00 91.75 111 ILE A O 1
ATOM 817 N N . THR A 1 112 ? -4.919 0.527 13.742 1.00 92.12 112 THR A N 1
ATOM 818 C CA . THR A 1 112 ? -6.120 0.268 14.554 1.00 92.12 112 THR A CA 1
ATOM 819 C C . THR A 1 112 ? -7.025 -0.717 13.818 1.00 92.12 112 THR A C 1
ATOM 821 O O . THR A 1 112 ? -7.570 -0.372 12.772 1.00 92.12 112 THR A O 1
ATOM 824 N N . ALA A 1 113 ? -7.203 -1.918 14.367 1.00 91.69 113 ALA A N 1
ATOM 825 C CA . ALA A 1 113 ? -8.207 -2.869 13.900 1.00 91.69 113 ALA A CA 1
ATOM 826 C C . ALA A 1 113 ? -9.560 -2.586 14.576 1.00 91.69 113 ALA A C 1
ATOM 828 O O . ALA A 1 113 ? -9.606 -2.322 15.777 1.00 91.69 113 ALA A O 1
ATOM 829 N N . LEU A 1 114 ? -10.644 -2.618 13.805 1.00 92.12 114 LEU A N 1
ATOM 830 C CA . LEU A 1 114 ? -12.016 -2.381 14.254 1.00 92.12 114 LEU A CA 1
ATOM 831 C C . LEU A 1 114 ? -12.874 -3.580 13.872 1.00 92.12 114 LEU A C 1
ATOM 833 O O . LEU A 1 114 ? -12.755 -4.087 12.754 1.00 92.12 114 LEU A O 1
ATOM 837 N N . HIS A 1 115 ? -13.728 -4.028 14.788 1.00 91.19 115 HIS A N 1
ATOM 838 C CA . HIS A 1 115 ? -14.695 -5.073 14.481 1.00 91.19 115 HIS A CA 1
ATOM 839 C C . HIS A 1 115 ? -15.776 -4.502 13.564 1.00 91.19 115 HIS A C 1
ATOM 841 O O . HIS A 1 115 ? -16.432 -3.530 13.926 1.00 91.19 115 HIS A O 1
ATOM 847 N N . VAL A 1 116 ? -15.930 -5.083 12.375 1.00 89.81 116 VAL A N 1
ATOM 848 C CA . VAL A 1 116 ? -16.943 -4.673 11.400 1.00 89.81 116 VAL A CA 1
ATOM 849 C C . VAL A 1 116 ? -17.570 -5.912 10.791 1.00 89.81 116 VAL A C 1
ATOM 851 O O . VAL A 1 116 ? -16.916 -6.664 10.064 1.00 89.81 116 VAL A O 1
ATOM 854 N N . ASP A 1 117 ? -18.854 -6.086 11.075 1.00 89.56 117 ASP A N 1
ATOM 855 C CA . ASP A 1 117 ? -19.724 -7.057 10.436 1.00 89.56 117 ASP A CA 1
ATOM 856 C C . ASP A 1 117 ? -20.641 -6.309 9.460 1.00 89.56 117 ASP A C 1
ATOM 858 O O . ASP A 1 117 ? -21.557 -5.591 9.853 1.00 89.56 117 ASP A O 1
ATOM 862 N N . TYR A 1 118 ? -20.400 -6.473 8.157 1.00 86.31 118 TYR A N 1
ATOM 863 C CA . TYR A 1 118 ? -21.160 -5.772 7.115 1.00 86.31 118 TYR A CA 1
ATOM 864 C C . TYR A 1 118 ? -22.650 -6.132 7.094 1.00 86.31 118 TYR A C 1
ATOM 866 O O . TYR A 1 118 ? -23.434 -5.431 6.454 1.00 86.31 118 TYR A O 1
ATOM 874 N N . LEU A 1 119 ? -23.046 -7.212 7.774 1.00 88.50 119 LEU A N 1
ATO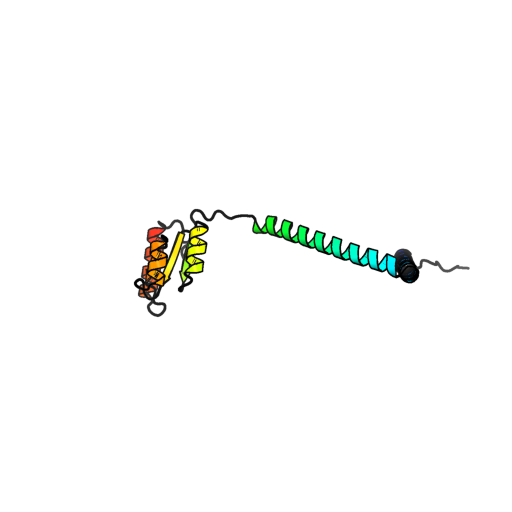M 875 C CA . LEU A 1 119 ? -24.443 -7.613 7.913 1.00 88.50 119 LEU A CA 1
ATOM 876 C C . LEU A 1 119 ? -25.137 -6.913 9.089 1.00 88.50 119 LEU A C 1
ATOM 878 O O . LEU A 1 119 ? -26.365 -6.919 9.161 1.00 88.50 119 LEU A O 1
ATOM 882 N N . LYS A 1 120 ? -24.374 -6.294 9.996 1.00 89.19 120 LYS A N 1
ATOM 883 C CA . LYS A 1 120 ? -24.880 -5.645 11.207 1.00 89.19 120 LYS A CA 1
ATOM 884 C C . LYS A 1 120 ? -24.555 -4.162 11.193 1.00 89.19 120 LYS A C 1
ATOM 886 O O . LYS A 1 120 ? -23.419 -3.751 11.429 1.00 89.19 120 LYS A O 1
ATOM 891 N N . HIS A 1 121 ? -25.587 -3.354 10.971 1.00 90.38 121 HIS A N 1
ATOM 892 C CA . HIS A 1 121 ? -25.458 -1.902 10.861 1.00 90.38 121 HIS A CA 1
ATOM 893 C C . HIS A 1 121 ? -24.805 -1.257 12.095 1.00 90.38 121 HIS A C 1
ATOM 895 O O . HIS A 1 121 ? -23.965 -0.376 11.947 1.00 90.38 121 HIS A O 1
ATOM 901 N N . GLU A 1 122 ? -25.119 -1.755 13.292 1.00 91.44 122 GLU A N 1
ATOM 902 C CA . GLU A 1 122 ? -24.534 -1.314 14.568 1.00 91.44 122 GLU A CA 1
ATOM 903 C C . GLU A 1 122 ? -22.997 -1.329 14.563 1.00 91.44 122 GLU A C 1
ATOM 905 O O . GLU A 1 122 ? -22.367 -0.334 14.903 1.00 91.44 122 GLU A O 1
ATOM 910 N N . THR A 1 123 ? -22.378 -2.398 14.053 1.00 90.19 123 THR A N 1
ATOM 911 C CA . THR A 1 123 ? -20.911 -2.522 14.035 1.00 90.19 123 THR A CA 1
ATOM 912 C C . THR A 1 123 ? -20.247 -1.545 13.062 1.00 90.19 123 THR A C 1
ATOM 914 O O . THR A 1 123 ? -19.110 -1.121 13.268 1.00 90.19 123 THR A O 1
ATOM 917 N N . ILE A 1 124 ? -20.959 -1.155 12.002 1.00 90.00 124 ILE A N 1
ATOM 918 C CA . ILE A 1 124 ? -20.487 -0.168 11.027 1.00 90.00 124 ILE A CA 1
ATOM 919 C C . ILE A 1 124 ? -20.532 1.233 11.649 1.00 90.00 124 ILE A C 1
ATOM 921 O O . ILE A 1 124 ? -19.578 1.998 11.492 1.00 90.00 124 ILE A O 1
ATOM 925 N N . VAL A 1 125 ? -21.613 1.552 12.368 1.00 92.06 125 VAL A N 1
ATOM 926 C CA . VAL A 1 125 ? -21.781 2.830 13.078 1.00 92.06 125 VAL A CA 1
ATOM 927 C C . VAL A 1 125 ? -20.727 2.977 14.176 1.00 92.06 125 VAL A C 1
ATOM 929 O O . VAL A 1 125 ? -20.015 3.980 14.201 1.00 92.06 125 VAL A O 1
ATOM 932 N N . ASP A 1 126 ? -20.523 1.945 14.994 1.00 92.00 126 ASP A N 1
ATOM 933 C CA . ASP A 1 126 ? -19.505 1.952 16.051 1.00 92.00 126 ASP A CA 1
ATOM 934 C C . ASP A 1 126 ? -18.090 2.166 15.492 1.00 92.00 126 ASP A C 1
ATOM 936 O O . ASP A 1 126 ? -17.280 2.923 16.047 1.00 92.00 126 ASP A O 1
ATOM 940 N N . ALA A 1 127 ? -17.770 1.524 14.363 1.00 91.12 127 ALA A N 1
ATOM 941 C CA . ALA A 1 127 ? -16.492 1.717 13.691 1.00 91.12 127 ALA A CA 1
ATOM 942 C C . ALA A 1 127 ? -16.340 3.151 13.165 1.00 91.12 127 ALA A C 1
ATOM 944 O O . ALA A 1 127 ? -15.274 3.751 13.333 1.00 91.12 127 ALA A O 1
ATOM 945 N N . TYR A 1 128 ? -17.394 3.715 12.574 1.00 90.88 128 TYR A N 1
ATOM 946 C CA . TYR A 1 128 ? -17.406 5.101 12.113 1.00 90.88 128 TYR A CA 1
ATOM 947 C C . TYR A 1 128 ? -17.162 6.082 13.266 1.00 90.88 128 TYR A C 1
ATOM 949 O O . TYR A 1 128 ? -16.243 6.904 13.184 1.00 90.88 128 TYR A O 1
ATOM 957 N N . ASP A 1 129 ? -17.902 5.948 14.365 1.00 91.88 129 ASP A N 1
ATOM 958 C CA . ASP A 1 129 ? -17.776 6.826 15.530 1.00 91.88 129 ASP A CA 1
ATOM 959 C C . ASP A 1 129 ? -16.397 6.713 16.183 1.00 91.88 129 ASP A C 1
ATOM 961 O O . ASP A 1 129 ? -15.779 7.724 16.534 1.00 91.88 129 ASP A O 1
ATOM 965 N N . THR A 1 130 ? -15.847 5.499 16.254 1.00 91.38 130 THR A N 1
ATOM 966 C CA . THR A 1 130 ? -14.488 5.272 16.760 1.00 91.38 130 THR A CA 1
ATOM 967 C C . THR A 1 130 ? -13.442 6.002 15.917 1.00 91.38 130 THR A C 1
ATOM 969 O O . THR A 1 130 ? -12.524 6.631 16.460 1.00 91.38 130 THR A O 1
ATOM 972 N N . ILE A 1 131 ? -13.553 5.935 14.587 1.00 91.69 131 ILE A N 1
ATOM 973 C CA . ILE A 1 131 ? -12.624 6.627 13.685 1.00 91.69 131 ILE A CA 1
ATOM 974 C C . ILE A 1 131 ? -12.804 8.141 13.815 1.00 91.69 131 ILE A C 1
ATOM 976 O O . ILE A 1 131 ? -11.813 8.864 13.948 1.00 91.69 131 ILE A O 1
ATOM 980 N N . ARG A 1 132 ? -14.050 8.621 13.841 1.00 89.75 132 ARG A N 1
ATOM 981 C CA . ARG A 1 132 ? -14.378 10.044 13.976 1.00 89.75 132 ARG A CA 1
ATOM 982 C C . ARG A 1 132 ? -13.800 10.638 15.257 1.00 89.75 132 ARG A C 1
ATOM 984 O O . ARG A 1 132 ? -13.157 11.690 15.204 1.00 89.75 132 ARG A O 1
ATOM 991 N N . HIS A 1 133 ? -13.962 9.939 16.379 1.00 89.19 133 HIS A N 1
ATOM 992 C CA . HIS A 1 133 ? -13.403 10.339 17.666 1.00 89.19 133 HIS A CA 1
ATOM 993 C C . HIS A 1 133 ? -11.870 10.361 17.627 1.00 89.19 133 HIS A C 1
ATOM 995 O O . HIS A 1 133 ? -11.253 11.320 18.082 1.00 89.19 133 HIS A O 1
ATOM 1001 N N . LYS A 1 134 ? -11.223 9.345 17.039 1.00 87.06 134 LYS A N 1
ATOM 1002 C CA . LYS A 1 134 ? -9.751 9.302 16.924 1.00 87.06 134 LYS A CA 1
ATOM 1003 C C . LYS A 1 134 ? -9.166 10.379 16.009 1.00 87.06 134 LYS A C 1
ATOM 1005 O O . LYS A 1 134 ? -7.995 10.719 16.158 1.00 87.06 134 LYS A O 1
ATOM 1010 N N . LEU A 1 135 ? -9.948 10.894 15.064 1.00 86.56 135 LEU A N 1
ATOM 1011 C CA . LEU A 1 135 ? -9.532 11.962 14.154 1.00 86.56 135 LEU A CA 1
ATOM 1012 C C . LEU A 1 135 ? -9.920 13.368 14.642 1.00 86.56 135 LEU A C 1
ATOM 1014 O O . LEU A 1 135 ? -9.672 14.337 13.922 1.00 86.56 135 LEU A O 1
ATOM 1018 N N . ASN A 1 136 ? -10.505 13.504 15.841 1.00 78.62 136 ASN A N 1
ATOM 1019 C CA . ASN A 1 136 ? -10.987 14.771 16.410 1.00 78.62 136 ASN A CA 1
ATOM 1020 C C . ASN A 1 136 ? -11.863 15.591 15.433 1.00 78.62 136 ASN A C 1
ATOM 1022 O O . ASN A 1 136 ? -11.813 16.817 15.440 1.00 78.62 136 ASN A O 1
ATOM 1026 N N . GLY A 1 137 ? -12.615 14.936 14.538 1.00 61.12 137 GLY A N 1
ATOM 1027 C CA . GLY A 1 137 ? -13.439 15.610 13.520 1.00 61.12 137 GLY A CA 1
ATOM 1028 C C . GLY A 1 137 ? -12.678 16.311 12.379 1.00 61.12 137 GLY A C 1
ATOM 1029 O O . GLY A 1 137 ? -13.303 16.753 11.424 1.00 61.12 137 GLY A O 1
ATOM 1030 N N . ASN A 1 138 ? -11.342 16.357 12.401 1.00 57.56 138 ASN A N 1
ATOM 1031 C CA . ASN A 1 138 ? -10.530 17.098 11.421 1.00 57.56 138 ASN A CA 1
ATOM 1032 C C . ASN A 1 138 ? -10.299 16.356 10.087 1.00 57.56 138 ASN A C 1
ATOM 1034 O O . ASN A 1 138 ? -9.603 16.870 9.213 1.00 57.56 138 ASN A O 1
ATOM 1038 N N . GLY A 1 139 ? -10.824 15.135 9.933 1.00 54.16 139 GLY A N 1
ATOM 1039 C CA . GLY A 1 139 ? -10.520 14.253 8.798 1.00 54.16 139 GLY A CA 1
ATOM 1040 C C . GLY A 1 139 ? -11.723 13.646 8.076 1.00 54.16 139 GLY A C 1
ATOM 1041 O O . GLY A 1 139 ? -11.518 12.850 7.164 1.00 54.16 139 GLY A O 1
ATOM 1042 N N . MET A 1 140 ? -12.952 13.981 8.472 1.00 52.94 140 MET A N 1
ATOM 1043 C CA . MET A 1 140 ? -14.178 13.417 7.900 1.00 52.94 140 MET A CA 1
ATOM 1044 C C . MET A 1 140 ? -15.134 14.549 7.537 1.00 52.94 140 MET A C 1
ATOM 1046 O O . MET A 1 140 ? -15.728 15.162 8.419 1.00 52.94 140 MET A O 1
ATOM 1050 N N . SER A 1 141 ? -15.255 14.835 6.241 1.00 49.84 141 SER A N 1
ATOM 1051 C CA . SER A 1 141 ? -16.388 15.589 5.703 1.00 49.84 141 SER A CA 1
ATOM 1052 C C . SER A 1 141 ? -17.664 14.824 6.060 1.00 49.84 141 SER A C 1
ATOM 1054 O O . SER A 1 141 ? -17.698 13.608 5.865 1.00 49.84 141 SER A O 1
ATOM 1056 N N . GLU A 1 142 ? -18.673 15.502 6.605 1.00 43.62 142 GLU A N 1
ATOM 1057 C CA . GLU A 1 142 ? -19.977 14.883 6.872 1.00 43.62 142 GLU A CA 1
ATOM 1058 C C . GLU A 1 142 ? -20.565 14.269 5.582 1.00 43.62 142 GLU A C 1
ATOM 1060 O O . GLU A 1 142 ? -20.337 14.826 4.502 1.00 43.62 142 GLU A O 1
ATOM 1065 N N . PRO A 1 143 ? -21.240 13.106 5.677 1.00 46.09 143 PRO A N 1
ATOM 1066 C CA . PRO A 1 143 ? -21.854 12.422 4.538 1.00 46.09 143 PRO A CA 1
ATOM 1067 C C . PRO A 1 143 ? -23.055 13.171 3.947 1.00 46.09 143 PRO A C 1
ATOM 1069 O O . PRO A 1 143 ? -23.776 13.852 4.712 1.00 46.09 143 PRO A O 1
#

Radius of gyration: 32.4 Å; Cα contacts (8 Å, |Δi|>4): 112; chains: 1; bounding box: 48×47×95 Å

Mean predicted aligned error: 14.9 Å